Protein AF-A0A2R7MZD9-F1 (afdb_monomer_lite)

Sequence (49 aa):
ASSGASIHISAVSSVKAGASSGGSVDISKKGDLKNVSKEESSGGSVSIQ

Structure (mmCIF, N/CA/C/O backbone):
data_AF-A0A2R7MZD9-F1
#
_entry.id   AF-A0A2R7MZD9-F1
#
loop_
_atom_site.group_PDB
_atom_site.id
_atom_site.type_symbol
_atom_site.label_atom_id
_atom_site.label_alt_id
_atom_site.labe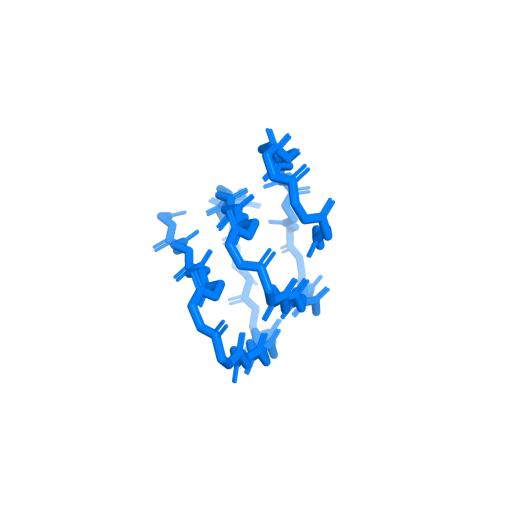l_comp_id
_atom_site.label_asym_id
_atom_site.label_entity_id
_atom_site.label_seq_id
_atom_site.pdbx_PDB_ins_code
_atom_site.Cartn_x
_atom_site.Cartn_y
_atom_site.Cartn_z
_atom_site.occupancy
_atom_site.B_iso_or_equiv
_atom_site.auth_seq_id
_atom_site.auth_comp_id
_atom_site.auth_asym_id
_atom_site.auth_atom_id
_atom_site.pdbx_PDB_model_num
ATOM 1 N N . ALA A 1 1 ? 3.508 0.188 -4.626 1.00 43.88 1 ALA A N 1
ATOM 2 C CA . ALA A 1 1 ? 3.526 0.872 -5.938 1.00 43.88 1 ALA A CA 1
ATOM 3 C C . ALA A 1 1 ? 4.851 0.580 -6.635 1.00 43.88 1 ALA A C 1
ATOM 5 O O . ALA A 1 1 ? 5.845 0.555 -5.925 1.00 43.88 1 ALA A O 1
ATOM 6 N N . SER A 1 2 ? 4.854 0.315 -7.946 1.00 47.16 2 SER A N 1
ATOM 7 C CA . SER A 1 2 ? 6.058 0.069 -8.758 1.00 47.16 2 SER A CA 1
ATOM 8 C C . SER A 1 2 ? 5.964 0.941 -10.011 1.00 47.16 2 SER A C 1
ATOM 10 O O . SER A 1 2 ? 4.961 0.843 -10.710 1.00 47.16 2 SER A O 1
ATOM 12 N N . SER A 1 3 ? 6.942 1.831 -10.212 1.00 44.44 3 SER A N 1
ATOM 13 C CA . SER A 1 3 ? 7.065 2.826 -11.293 1.00 44.44 3 SER A CA 1
ATOM 14 C C . SER A 1 3 ? 5.784 3.613 -11.635 1.00 44.44 3 SER A C 1
ATOM 16 O O . SER A 1 3 ? 4.966 3.193 -12.448 1.00 44.44 3 SER A O 1
ATOM 18 N N . GLY A 1 4 ? 5.615 4.791 -11.019 1.00 57.75 4 GLY A N 1
ATOM 19 C CA . GLY A 1 4 ? 4.635 5.807 -11.444 1.00 57.75 4 GLY A CA 1
ATOM 20 C C . GLY A 1 4 ? 3.192 5.645 -10.948 1.00 57.75 4 GLY A C 1
ATOM 21 O O . GLY A 1 4 ? 2.355 6.493 -11.245 1.00 57.75 4 GLY A O 1
ATOM 22 N N . ALA A 1 5 ? 2.880 4.602 -10.176 1.00 64.12 5 ALA A N 1
ATOM 23 C CA . ALA A 1 5 ? 1.555 4.433 -9.576 1.00 64.12 5 ALA A CA 1
ATOM 24 C C . ALA A 1 5 ? 1.445 5.175 -8.232 1.00 64.12 5 ALA A C 1
ATOM 26 O O . ALA A 1 5 ? 2.234 4.919 -7.319 1.00 64.12 5 ALA A O 1
ATOM 27 N N . SER A 1 6 ? 0.445 6.048 -8.100 1.00 67.94 6 SER A N 1
ATOM 28 C CA . SER A 1 6 ? 0.007 6.615 -6.823 1.00 67.94 6 SER A CA 1
ATOM 29 C C . SER A 1 6 ? -1.135 5.773 -6.254 1.00 67.94 6 SER A C 1
ATOM 31 O O . SER A 1 6 ? -2.105 5.465 -6.945 1.00 67.94 6 SER A O 1
ATOM 33 N N . ILE A 1 7 ? -1.010 5.351 -4.996 1.00 73.62 7 ILE A N 1
ATOM 34 C CA . ILE A 1 7 ? -2.052 4.580 -4.310 1.00 73.62 7 ILE A CA 1
ATOM 35 C C . ILE A 1 7 ? -2.565 5.408 -3.142 1.00 73.62 7 ILE A C 1
ATOM 37 O O . ILE A 1 7 ? -1.781 5.782 -2.276 1.00 73.62 7 ILE A O 1
ATOM 41 N N . HIS A 1 8 ? -3.875 5.642 -3.099 1.00 79.38 8 HIS A N 1
ATOM 42 C CA . HIS A 1 8 ? -4.530 6.300 -1.972 1.00 79.38 8 HIS A CA 1
ATOM 43 C C . HIS A 1 8 ? -5.319 5.272 -1.160 1.00 79.38 8 HIS A C 1
ATOM 45 O O . HIS A 1 8 ? -6.193 4.591 -1.697 1.00 79.38 8 HIS A O 1
ATOM 51 N N . ILE A 1 9 ? -5.001 5.126 0.128 1.00 76.19 9 ILE A N 1
ATOM 52 C CA . ILE A 1 9 ? -5.671 4.178 1.029 1.00 76.19 9 ILE A CA 1
ATOM 53 C C . ILE A 1 9 ? -6.301 4.927 2.198 1.00 76.19 9 ILE A C 1
ATOM 55 O O . ILE A 1 9 ? -5.681 5.796 2.799 1.00 76.19 9 ILE A O 1
ATOM 59 N N . SER A 1 10 ? -7.519 4.542 2.574 1.00 77.44 10 SER A N 1
ATOM 60 C CA . SER A 1 10 ? -8.144 4.965 3.829 1.00 77.44 10 SER A CA 1
ATOM 61 C C . SER A 1 10 ? -8.261 3.775 4.774 1.00 77.44 10 SER A C 1
ATOM 63 O O . SER A 1 10 ? -8.883 2.773 4.426 1.00 77.44 10 SER A O 1
ATOM 65 N N . ALA 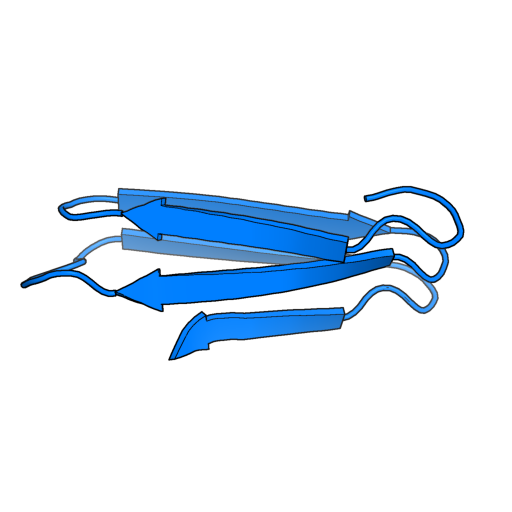A 1 11 ? -7.676 3.877 5.967 1.00 73.81 11 ALA A N 1
ATOM 66 C CA . ALA A 1 11 ? -7.686 2.802 6.957 1.00 73.81 11 ALA A CA 1
ATOM 67 C C . ALA A 1 11 ? -8.138 3.309 8.331 1.00 73.81 11 ALA A C 1
ATOM 69 O O . ALA A 1 11 ? -7.844 4.442 8.715 1.00 73.81 11 ALA A O 1
ATOM 70 N N . VAL A 1 12 ? -8.854 2.449 9.065 1.00 74.12 12 VAL A N 1
ATOM 71 C CA . VAL A 1 12 ? -9.515 2.802 10.337 1.00 74.12 12 VAL A CA 1
ATOM 72 C C . VAL A 1 12 ? -8.894 2.145 11.572 1.00 74.12 12 VAL A C 1
ATOM 74 O O . VAL A 1 12 ? -9.105 2.613 12.682 1.00 74.12 12 VAL A O 1
ATOM 77 N N . SER A 1 13 ? -8.125 1.062 11.403 1.00 78.88 13 SER A N 1
ATOM 78 C CA . SER A 1 13 ? -7.597 0.269 12.527 1.00 78.88 13 SER A CA 1
ATOM 79 C C . SER A 1 13 ? -6.123 -0.097 12.355 1.00 78.88 13 SER A C 1
ATOM 81 O O . SER A 1 13 ? -5.312 0.162 13.246 1.00 78.88 13 SER A O 1
ATOM 83 N N . SER A 1 14 ? -5.747 -0.650 11.200 1.00 81.81 14 SER A N 1
ATOM 84 C CA . SER A 1 14 ? -4.360 -0.991 10.868 1.00 81.81 14 SER A CA 1
ATOM 85 C C . SER A 1 14 ? -4.102 -0.823 9.375 1.00 81.81 14 SER A C 1
ATOM 87 O O . SER A 1 14 ? -4.991 -1.087 8.567 1.00 81.81 14 SER A O 1
ATOM 89 N N . VAL A 1 15 ? -2.895 -0.399 9.004 1.00 82.88 15 VAL A N 1
ATOM 90 C CA . VAL A 1 15 ? -2.478 -0.258 7.605 1.00 82.88 15 VAL A CA 1
ATOM 91 C C . VAL A 1 15 ? -1.054 -0.762 7.414 1.00 82.88 15 VAL A C 1
ATOM 93 O O . VAL A 1 15 ? -0.178 -0.511 8.243 1.00 82.88 15 VAL A O 1
ATOM 96 N N . LYS A 1 16 ? -0.824 -1.464 6.304 1.00 85.44 16 LYS A N 1
ATOM 97 C CA . LYS A 1 16 ? 0.506 -1.855 5.840 1.00 85.44 16 LYS A CA 1
ATOM 98 C C . LYS A 1 16 ? 0.696 -1.358 4.411 1.00 85.44 16 LYS A C 1
ATOM 100 O O . LYS A 1 16 ? -0.042 -1.763 3.518 1.00 85.44 16 LYS A O 1
ATOM 105 N N . ALA A 1 17 ? 1.665 -0.475 4.210 1.00 78.38 17 ALA A N 1
ATOM 106 C CA . ALA A 1 17 ? 1.923 0.196 2.9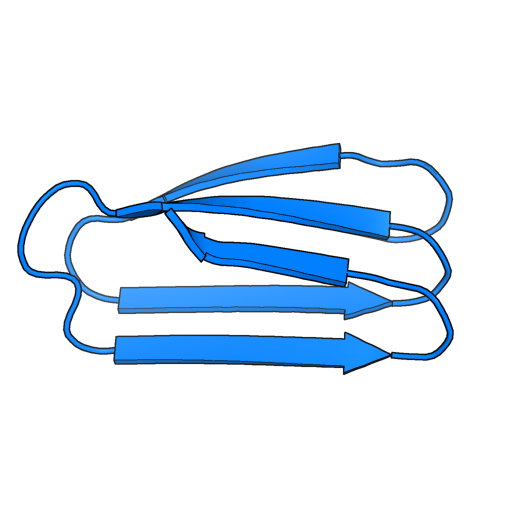46 1.00 78.38 17 ALA A CA 1
ATOM 107 C C . ALA A 1 17 ? 3.382 0.017 2.518 1.00 78.38 17 ALA A C 1
ATOM 109 O O . ALA A 1 17 ? 4.295 0.253 3.306 1.00 78.38 17 ALA A O 1
ATOM 110 N N . GLY A 1 18 ? 3.579 -0.389 1.259 1.00 81.88 18 GLY A N 1
ATOM 111 C CA . GLY A 1 18 ? 4.886 -0.629 0.651 1.00 81.88 18 GLY A CA 1
ATOM 112 C C . GLY A 1 18 ? 5.070 0.164 -0.646 1.00 81.88 18 GLY A C 1
ATOM 113 O O . GLY A 1 18 ? 4.323 -0.028 -1.616 1.00 81.88 18 GLY A O 1
ATOM 114 N N . ALA A 1 19 ? 6.074 1.035 -0.686 1.00 78.81 19 ALA A N 1
ATOM 115 C CA . ALA A 1 19 ? 6.496 1.751 -1.883 1.00 78.81 19 ALA A CA 1
ATOM 116 C C . ALA A 1 19 ? 7.884 1.275 -2.314 1.00 78.81 19 ALA A C 1
ATOM 118 O O . ALA A 1 19 ? 8.822 1.318 -1.526 1.00 78.81 19 ALA A O 1
ATOM 119 N N . SER A 1 20 ? 8.028 0.831 -3.566 1.00 67.06 20 SER A N 1
ATOM 120 C CA . SER A 1 20 ? 9.313 0.377 -4.099 1.00 67.06 20 SER A CA 1
ATOM 121 C C . SER A 1 20 ? 9.488 0.863 -5.534 1.00 67.06 20 SER A C 1
ATOM 123 O O . SER A 1 20 ? 8.584 0.692 -6.343 1.00 67.06 20 SER A O 1
ATOM 125 N N . SER A 1 21 ? 10.645 1.440 -5.871 1.00 64.69 21 SER A N 1
ATOM 126 C CA . SER A 1 21 ? 10.966 1.877 -7.241 1.00 64.69 21 SER A CA 1
ATOM 127 C C . SER A 1 21 ? 10.033 2.989 -7.769 1.00 64.69 21 SER A C 1
ATOM 129 O O . SER A 1 21 ? 9.239 2.790 -8.689 1.00 64.69 21 SER A O 1
ATOM 131 N N . GLY A 1 22 ? 10.089 4.177 -7.154 1.00 69.75 22 GLY A N 1
ATOM 132 C CA . GLY A 1 22 ? 9.456 5.401 -7.684 1.00 69.75 22 GLY A CA 1
ATOM 133 C C . GLY A 1 22 ? 7.940 5.532 -7.501 1.00 69.75 22 GLY A C 1
ATOM 134 O O . GLY A 1 22 ? 7.329 6.415 -8.095 1.00 69.75 22 GLY A O 1
ATOM 135 N N . GLY A 1 23 ? 7.304 4.635 -6.748 1.00 73.25 23 GLY A N 1
ATOM 136 C CA . GLY A 1 23 ? 5.869 4.698 -6.470 1.00 73.25 23 GLY A CA 1
ATOM 137 C C . GLY A 1 23 ? 5.539 5.492 -5.205 1.00 73.25 23 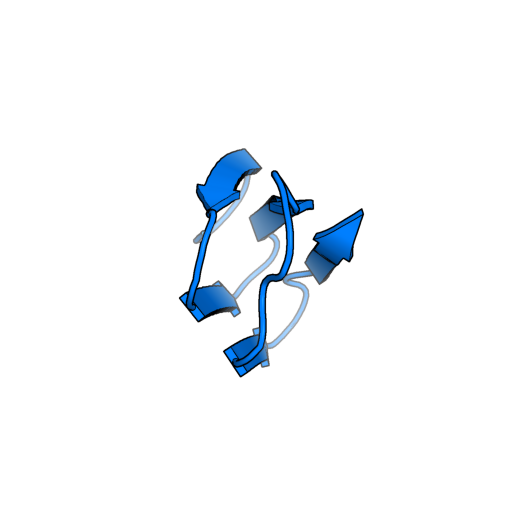GLY A C 1
ATOM 138 O O . GLY A 1 23 ? 6.269 5.390 -4.220 1.00 73.25 23 GLY A O 1
ATOM 139 N N . SER A 1 24 ? 4.417 6.212 -5.207 1.00 80.06 24 SER A N 1
ATOM 140 C C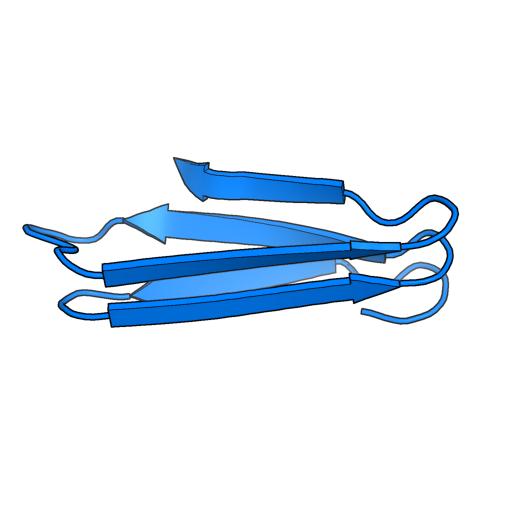A . SER A 1 24 ? 3.947 6.991 -4.053 1.00 80.06 24 SER A CA 1
ATOM 141 C C . SER A 1 24 ? 2.733 6.323 -3.417 1.00 80.06 24 SER A C 1
ATOM 143 O O . SER A 1 24 ? 1.844 5.836 -4.121 1.00 80.06 24 SER A O 1
ATOM 145 N N . VAL A 1 25 ? 2.682 6.272 -2.090 1.00 81.44 25 VAL A N 1
ATOM 146 C CA . VAL A 1 25 ? 1.502 5.781 -1.371 1.00 81.44 25 VAL A CA 1
ATOM 147 C C . VAL A 1 25 ? 1.062 6.826 -0.372 1.00 81.44 25 VAL A C 1
ATOM 149 O O . VAL A 1 25 ? 1.792 7.120 0.565 1.00 81.44 25 VAL A O 1
ATOM 152 N N . ASP A 1 26 ? -0.147 7.327 -0.546 1.00 86.69 26 ASP A N 1
ATOM 153 C CA . ASP A 1 26 ? -0.786 8.250 0.372 1.00 86.69 26 ASP A CA 1
ATOM 154 C C . ASP A 1 26 ? -1.792 7.464 1.214 1.00 86.69 26 ASP A C 1
ATOM 156 O O . ASP A 1 26 ? -2.648 6.744 0.695 1.00 86.69 26 ASP A O 1
ATOM 160 N N . ILE A 1 27 ? -1.687 7.553 2.535 1.00 83.62 27 ILE A N 1
ATOM 161 C CA . ILE A 1 27 ? -2.625 6.919 3.457 1.00 83.62 27 ILE A CA 1
ATOM 162 C C . ILE A 1 27 ? -3.312 7.997 4.270 1.00 83.62 27 ILE A C 1
ATOM 164 O O . ILE A 1 27 ? -2.651 8.747 4.975 1.00 83.62 27 ILE A O 1
ATOM 168 N N . SER A 1 28 ? -4.639 8.022 4.213 1.00 85.50 28 SER A N 1
ATOM 169 C CA . SER A 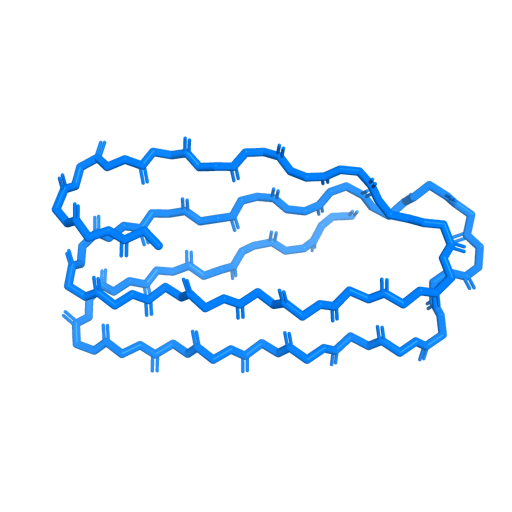1 28 ? -5.465 8.859 5.075 1.00 85.50 28 SER A CA 1
ATOM 170 C C . SER A 1 28 ? -5.975 8.043 6.262 1.00 85.50 28 SER A C 1
ATOM 172 O O . SER A 1 28 ? -6.723 7.069 6.112 1.00 85.50 28 SER A O 1
ATOM 174 N N . LYS A 1 29 ? -5.569 8.437 7.467 1.00 81.75 29 LYS A N 1
ATOM 175 C CA . LYS A 1 29 ? -6.011 7.855 8.733 1.00 81.75 29 LYS A CA 1
ATOM 176 C C . LYS A 1 29 ? -7.447 8.293 9.023 1.00 81.75 29 LYS A C 1
ATOM 178 O O . LYS A 1 29 ? -7.707 9.449 9.344 1.00 81.75 29 LYS A O 1
ATOM 183 N N . LYS A 1 30 ? -8.404 7.362 8.946 1.00 72.38 30 LYS A N 1
ATOM 184 C CA . LYS A 1 30 ? -9.811 7.636 9.276 1.00 72.38 30 LYS A CA 1
ATOM 185 C C . LYS A 1 30 ? -10.140 7.032 10.645 1.00 72.38 30 LYS A C 1
ATOM 187 O O . LYS A 1 30 ? -10.581 5.896 10.731 1.00 72.38 30 LYS A O 1
ATOM 192 N N . GLY A 1 31 ? -9.890 7.783 11.719 1.00 76.38 31 GLY A N 1
ATOM 193 C CA . GLY A 1 31 ? -10.093 7.340 13.112 1.00 76.38 31 GLY A CA 1
ATOM 194 C C . GLY A 1 31 ? -8.808 6.867 13.808 1.00 76.38 31 GLY A C 1
ATOM 195 O O . GLY A 1 31 ? -7.704 7.229 13.401 1.00 76.38 31 GLY A O 1
ATOM 196 N N . ASP A 1 32 ? -8.930 6.061 14.866 1.00 78.75 32 ASP A N 1
ATOM 197 C CA . ASP A 1 32 ? -7.816 5.575 15.698 1.00 78.75 32 ASP A CA 1
ATOM 198 C C . ASP A 1 32 ? -7.012 4.438 15.044 1.00 78.75 32 ASP A C 1
ATOM 200 O O . ASP A 1 32 ? -6.955 3.306 15.523 1.00 78.75 32 ASP A O 1
ATOM 204 N N . LEU A 1 33 ? -6.339 4.741 13.936 1.00 79.25 33 LEU A N 1
ATOM 205 C CA . LEU A 1 33 ? -5.338 3.865 13.327 1.00 79.25 33 LEU A CA 1
ATOM 206 C C . LEU A 1 33 ? -4.203 3.609 14.332 1.00 79.25 33 LEU A C 1
ATOM 208 O O . LEU A 1 33 ? -3.393 4.505 14.604 1.00 79.25 33 LEU A O 1
ATOM 212 N N . LYS A 1 34 ? -4.184 2.401 14.901 1.00 82.88 34 LYS A N 1
ATOM 213 C CA . LYS A 1 34 ? -3.235 1.994 15.945 1.00 82.88 34 LYS A CA 1
ATOM 214 C C . LYS A 1 34 ? -1.969 1.375 15.382 1.00 82.88 34 LYS A C 1
ATOM 216 O O . LYS A 1 34 ? -0.909 1.557 15.968 1.00 82.88 34 LYS A O 1
ATOM 221 N N . ASN A 1 35 ? -2.070 0.666 14.260 1.00 82.19 35 ASN A N 1
ATOM 222 C CA . ASN A 1 35 ? -0.935 -0.043 13.683 1.00 82.19 35 ASN A CA 1
ATOM 223 C C . ASN A 1 35 ? -0.636 0.461 12.271 1.00 82.19 35 ASN A C 1
ATOM 225 O O . ASN A 1 35 ? -1.450 0.297 11.362 1.00 82.19 35 ASN A O 1
ATOM 229 N N . VAL A 1 36 ? 0.538 1.060 12.082 1.00 82.12 36 VAL A N 1
ATOM 230 C CA . VAL A 1 36 ? 0.994 1.574 10.785 1.00 82.12 36 VAL A CA 1
ATOM 231 C C . VAL A 1 36 ? 2.324 0.921 10.451 1.00 82.12 36 VAL A C 1
ATOM 233 O O . VAL A 1 36 ? 3.311 1.126 11.151 1.00 82.12 36 VAL A O 1
ATOM 236 N N . SER A 1 37 ? 2.353 0.128 9.385 1.00 84.38 37 SER A N 1
ATOM 237 C CA . SER A 1 37 ? 3.578 -0.463 8.848 1.00 84.38 37 SER A CA 1
ATOM 238 C C . SER A 1 37 ? 3.886 0.160 7.496 1.00 84.38 37 SER A C 1
ATOM 240 O O . SER A 1 37 ? 3.076 0.090 6.575 1.00 84.38 37 SER A O 1
ATOM 242 N N . LYS A 1 38 ? 5.059 0.776 7.390 1.00 82.50 38 LYS A N 1
ATOM 243 C CA . LYS A 1 38 ? 5.523 1.510 6.218 1.00 82.50 38 LYS A CA 1
ATOM 244 C C . LYS A 1 38 ? 6.819 0.870 5.730 1.00 82.50 38 LYS A C 1
ATOM 246 O O . LYS A 1 38 ? 7.761 0.767 6.507 1.00 82.50 38 LYS A O 1
ATOM 251 N N . GLU A 1 39 ? 6.864 0.442 4.477 1.00 83.44 39 GLU A N 1
ATOM 252 C CA . GLU A 1 39 ? 8.063 -0.118 3.847 1.00 83.44 39 GLU A CA 1
ATOM 253 C C . GLU A 1 39 ? 8.407 0.720 2.609 1.00 83.44 39 GLU A C 1
ATOM 255 O O . GLU A 1 39 ? 7.597 0.854 1.693 1.00 83.44 39 GLU A O 1
ATOM 260 N N . GLU A 1 40 ? 9.593 1.326 2.594 1.00 82.06 40 GLU A N 1
ATOM 261 C CA . GLU A 1 40 ? 10.061 2.220 1.528 1.00 82.06 40 GLU A CA 1
ATOM 262 C C . GLU A 1 40 ? 11.335 1.655 0.906 1.00 82.06 40 GLU A C 1
ATOM 264 O O . GLU A 1 40 ? 12.257 1.266 1.619 1.00 82.06 40 GLU A O 1
ATOM 269 N N . SER A 1 41 ? 11.396 1.603 -0.424 1.00 74.94 41 SER A N 1
ATOM 270 C CA . SER A 1 41 ? 12.531 1.029 -1.142 1.00 74.94 41 SER A CA 1
ATOM 271 C C . SER A 1 41 ? 12.875 1.804 -2.418 1.00 74.94 41 SER A C 1
ATOM 273 O O . SER A 1 41 ? 12.001 2.164 -3.211 1.00 74.94 41 SER A O 1
ATOM 275 N N . SER A 1 42 ? 14.178 2.067 -2.588 1.00 63.72 42 SER A N 1
ATOM 276 C CA . SER A 1 42 ? 14.865 2.609 -3.777 1.00 63.72 42 SER A CA 1
ATOM 277 C C . SER A 1 42 ? 14.043 3.603 -4.621 1.00 63.72 42 SER A C 1
ATOM 279 O O . SER A 1 42 ? 13.799 3.396 -5.809 1.00 63.72 42 SER A O 1
ATOM 281 N N . GLY A 1 43 ? 13.552 4.671 -3.979 1.00 71.88 43 GLY A N 1
ATOM 282 C CA . GLY A 1 43 ? 12.848 5.784 -4.632 1.00 71.88 43 GLY A CA 1
ATOM 283 C C . GLY A 1 43 ? 11.324 5.804 -4.483 1.00 71.88 43 GLY A C 1
ATOM 284 O O . GLY A 1 43 ? 10.690 6.709 -5.009 1.00 71.88 43 GLY A O 1
ATOM 285 N N . GLY A 1 44 ? 10.716 4.835 -3.798 1.00 79.31 44 GLY A N 1
ATOM 286 C CA . GLY A 1 44 ? 9.309 4.923 -3.400 1.00 79.31 44 GLY A CA 1
ATOM 287 C C . GLY A 1 44 ? 9.122 5.731 -2.112 1.00 79.31 44 GLY A C 1
ATOM 288 O O . GLY A 1 44 ? 9.947 5.633 -1.206 1.00 79.31 44 GLY A O 1
ATOM 289 N N . SER A 1 45 ? 8.032 6.492 -2.014 1.00 82.50 45 SER A N 1
ATOM 290 C CA . SER A 1 45 ? 7.690 7.275 -0.820 1.00 82.50 45 SER A CA 1
ATOM 291 C C . SER A 1 45 ? 6.323 6.870 -0.300 1.00 82.50 45 SER A C 1
ATOM 293 O O . SER A 1 45 ? 5.368 6.746 -1.066 1.00 82.50 45 SER A O 1
ATOM 295 N N . VAL A 1 46 ? 6.210 6.680 1.010 1.00 83.12 46 VAL A N 1
ATOM 296 C CA . VAL A 1 46 ? 4.901 6.529 1.648 1.00 83.12 46 VAL A CA 1
ATOM 297 C C . VAL A 1 46 ? 4.630 7.764 2.514 1.00 83.12 46 VAL A C 1
ATOM 299 O O . VAL A 1 46 ? 5.486 8.220 3.269 1.00 83.12 46 VAL A O 1
ATOM 302 N N . SER A 1 47 ? 3.441 8.332 2.392 1.00 82.69 47 SER A N 1
ATOM 303 C CA . SER A 1 47 ? 2.982 9.512 3.112 1.00 82.69 47 SER A CA 1
ATOM 304 C C . SER A 1 47 ? 1.720 9.137 3.872 1.00 82.69 47 SER A C 1
ATOM 306 O O . SER A 1 47 ? 0.786 8.588 3.296 1.00 82.69 47 SER A O 1
ATOM 308 N N . ILE A 1 48 ? 1.705 9.361 5.183 1.00 79.19 48 ILE A N 1
ATOM 309 C CA . ILE A 1 48 ? 0.544 9.068 6.028 1.00 79.19 48 ILE A CA 1
ATOM 310 C C . ILE A 1 48 ? 0.070 10.394 6.614 1.00 79.19 48 ILE A C 1
ATOM 312 O O . ILE A 1 48 ? 0.858 11.077 7.269 1.00 79.19 48 ILE A O 1
ATOM 316 N N . GLN A 1 49 ? -1.190 10.740 6.355 1.00 77.31 49 GLN A N 1
ATOM 317 C CA . GLN A 1 49 ? -1.883 11.918 6.877 1.00 77.31 49 GLN A CA 1
ATOM 318 C C . GLN A 1 49 ? -3.016 11.500 7.812 1.00 77.31 49 GLN A C 1
ATOM 320 O O . GLN A 1 49 ? -3.766 10.556 7.461 1.00 77.31 49 GLN A O 1
#

Radius of gyration: 10.43 Å; chains: 1; bounding box: 25×14×27 Å

Foldseek 3Di:
DAPPDEAEEEDEAEDADAFEHQYEYEYEHDYPHPYYHYHYYDRYYYHYD

Secondary structure (DSSP, 8-state):
--SS-EEEEEESSEEEEEEESS-EEEEEE-S---EEEEEEETT-EEEE-

pLDDT: mean 75.57, std 10.03, range [43.88, 86.69]